Protein AF-A0A6J4M0W8-F1 (afdb_monomer_lite)

Sequence (159 aa):
MLDPLLLPAREKLEKELAQEPRLQKRNLHQTARIMVEGVTGALTKQLLAGDASGMHELLSGQETPAGNPVVSTLLPGVASYLAPHLGISIDEARNLGRLSIPLVLNTLNGKIARARQRGTDVSGLISQLIEATETMSAQGSRHGQQHRIATLLENLLKV

Radius of gyration: 15.97 Å; chains: 1; bounding box: 48×34×40 Å

pLDDT: mean 77.16, std 14.56, range [43.22, 95.31]

Organism: NCBI:txid158755

Structure (mmCIF, N/CA/C/O backbone):
data_AF-A0A6J4M0W8-F1
#
_entry.id   AF-A0A6J4M0W8-F1
#
loop_
_atom_site.group_PDB
_atom_site.id
_atom_site.type_symbol
_atom_site.label_atom_id
_atom_site.label_alt_id
_atom_site.label_comp_id
_atom_site.label_asym_id
_atom_site.label_entity_id
_atom_site.label_seq_id
_atom_site.pdbx_PDB_ins_code
_atom_site.Cartn_x
_atom_site.Cartn_y
_atom_site.Cartn_z
_atom_site.occupancy
_atom_site.B_iso_or_equiv
_atom_site.auth_seq_id
_atom_site.auth_comp_id
_atom_site.auth_asym_id
_atom_site.auth_atom_id
_atom_site.pdbx_PDB_model_num
ATOM 1 N N . MET A 1 1 ? -2.464 11.595 -9.868 1.00 44.28 1 MET A N 1
ATOM 2 C CA . MET A 1 1 ? -1.878 11.003 -11.101 1.00 44.28 1 MET A CA 1
ATOM 3 C C . MET A 1 1 ? -1.441 9.544 -10.940 1.00 44.28 1 MET A C 1
ATOM 5 O O . MET A 1 1 ? -1.362 8.865 -11.950 1.00 44.28 1 MET A O 1
ATOM 9 N N . LEU A 1 2 ? -1.242 9.018 -9.720 1.00 51.31 2 LEU A N 1
ATOM 10 C CA . LEU A 1 2 ? -1.166 7.563 -9.473 1.00 51.31 2 LEU A CA 1
ATOM 11 C C . LEU A 1 2 ? -2.508 6.843 -9.694 1.00 51.31 2 LEU A C 1
ATOM 13 O O . LEU A 1 2 ? -2.561 5.626 -9.845 1.00 51.31 2 LEU A O 1
ATOM 17 N N . ASP A 1 3 ? -3.598 7.602 -9.729 1.00 57.34 3 ASP A N 1
ATOM 18 C CA . ASP A 1 3 ? -4.975 7.114 -9.742 1.00 57.34 3 ASP A CA 1
ATOM 19 C C . ASP A 1 3 ? -5.274 6.048 -10.817 1.00 57.34 3 ASP A C 1
ATOM 21 O O . ASP A 1 3 ? -5.933 5.068 -10.479 1.00 57.34 3 ASP A O 1
ATOM 25 N N . PRO A 1 4 ? -4.755 6.121 -12.063 1.00 62.03 4 PRO A N 1
ATOM 26 C CA . PRO A 1 4 ? -4.979 5.076 -13.072 1.00 62.03 4 PRO A CA 1
ATOM 27 C C . PRO A 1 4 ? -4.240 3.757 -12.780 1.00 62.03 4 PRO A C 1
ATOM 29 O O . PRO A 1 4 ? -4.662 2.675 -13.203 1.00 62.03 4 PRO A O 1
ATOM 32 N N . LEU A 1 5 ? -3.115 3.824 -12.064 1.00 63.16 5 LEU A N 1
ATOM 33 C CA . LEU A 1 5 ? -2.340 2.652 -11.647 1.00 63.16 5 LEU A CA 1
ATOM 34 C C . LEU A 1 5 ? -2.936 2.011 -10.395 1.00 63.16 5 LEU A C 1
ATOM 36 O O . LEU A 1 5 ? -2.917 0.789 -10.261 1.00 63.16 5 LEU A O 1
ATOM 40 N N . LEU A 1 6 ? -3.513 2.838 -9.529 1.00 74.88 6 LEU A N 1
ATOM 41 C CA . LEU A 1 6 ? -4.143 2.447 -8.275 1.00 74.88 6 LEU A CA 1
ATOM 42 C C . LEU A 1 6 ? -5.598 2.004 -8.444 1.00 74.88 6 LEU A C 1
ATOM 44 O O . LEU A 1 6 ? -6.101 1.257 -7.608 1.00 74.88 6 LEU A O 1
ATOM 48 N N . LEU A 1 7 ? -6.259 2.404 -9.535 1.00 79.38 7 LEU A N 1
ATOM 49 C CA . LEU A 1 7 ? -7.650 2.057 -9.822 1.00 79.38 7 LEU A CA 1
ATOM 50 C C . LEU A 1 7 ? -7.909 0.540 -9.758 1.00 79.38 7 LEU A C 1
ATOM 52 O O . LEU A 1 7 ? -8.808 0.149 -9.019 1.00 79.38 7 LEU A O 1
ATOM 56 N N . PRO A 1 8 ? -7.110 -0.338 -10.398 1.00 80.31 8 PRO A N 1
ATOM 57 C CA . PRO A 1 8 ? -7.354 -1.778 -10.308 1.00 80.31 8 PRO A CA 1
ATOM 58 C C . PRO A 1 8 ? -7.131 -2.343 -8.902 1.00 80.31 8 PRO A C 1
ATOM 60 O O . PRO A 1 8 ? -7.810 -3.287 -8.505 1.00 80.31 8 PRO A O 1
ATOM 63 N N . ALA A 1 9 ? -6.199 -1.765 -8.133 1.00 83.50 9 ALA A N 1
ATOM 64 C CA . ALA A 1 9 ? -5.955 -2.184 -6.754 1.00 83.50 9 ALA A CA 1
ATOM 65 C C . ALA A 1 9 ? -7.145 -1.802 -5.868 1.00 83.50 9 ALA A C 1
ATOM 67 O O . ALA A 1 9 ? -7.592 -2.601 -5.049 1.00 83.50 9 ALA A O 1
ATOM 68 N N . ARG A 1 10 ? -7.704 -0.607 -6.094 1.00 85.62 10 ARG A N 1
ATOM 69 C CA . ARG A 1 10 ? -8.920 -0.131 -5.439 1.00 85.62 10 ARG A CA 1
ATOM 70 C C . ARG A 1 10 ? -10.121 -1.004 -5.791 1.00 85.62 10 ARG A C 1
ATOM 72 O O . ARG A 1 10 ? -10.787 -1.471 -4.883 1.00 85.62 10 ARG A O 1
ATOM 79 N N . GLU A 1 11 ? -10.366 -1.283 -7.068 1.00 87.62 11 GLU A N 1
ATOM 80 C CA . GLU A 1 11 ? -11.483 -2.136 -7.506 1.00 87.62 11 GLU A CA 1
ATOM 81 C C . GLU A 1 11 ? -11.395 -3.551 -6.923 1.00 87.62 11 GLU A C 1
ATOM 83 O O . GLU A 1 11 ? -12.401 -4.118 -6.497 1.00 87.62 11 GLU A O 1
ATOM 88 N N . LYS A 1 12 ? -10.190 -4.132 -6.882 1.00 86.19 12 LYS A N 1
ATOM 89 C CA . LYS A 1 12 ? -9.976 -5.448 -6.275 1.00 86.19 12 LYS A CA 1
ATOM 90 C C . LYS A 1 12 ? -10.202 -5.404 -4.760 1.00 86.19 12 LYS A C 1
ATOM 92 O O . LYS A 1 12 ? -10.853 -6.293 -4.226 1.00 86.19 12 LYS A O 1
ATOM 97 N N . LEU A 1 13 ? -9.739 -4.351 -4.083 1.00 85.75 13 LEU A N 1
ATOM 98 C CA . LEU A 1 13 ? -10.033 -4.128 -2.667 1.00 85.75 13 LEU A CA 1
ATOM 99 C C . LEU A 1 13 ? -11.526 -3.943 -2.408 1.00 85.75 13 LEU A C 1
ATOM 101 O O . LEU A 1 13 ? -12.038 -4.536 -1.475 1.00 85.75 13 LEU A O 1
ATOM 105 N N . GLU A 1 14 ? -12.245 -3.172 -3.219 1.00 88.06 14 GLU A N 1
ATOM 106 C CA . GLU A 1 14 ? -13.694 -2.992 -3.069 1.00 88.06 14 GLU A CA 1
ATOM 107 C C . GLU A 1 14 ? -14.438 -4.328 -3.140 1.00 88.06 14 GLU A C 1
ATOM 109 O O . GLU A 1 14 ? -15.306 -4.585 -2.307 1.00 88.06 14 GLU A O 1
ATOM 114 N N . LYS A 1 15 ? -14.063 -5.197 -4.089 1.00 87.19 15 LYS A N 1
ATOM 115 C CA . LYS A 1 15 ? -14.629 -6.550 -4.217 1.00 87.19 15 LYS A CA 1
ATOM 116 C C . LYS A 1 15 ? -14.344 -7.415 -2.993 1.00 87.19 15 LYS A C 1
ATOM 118 O O . LYS A 1 15 ? -15.245 -8.105 -2.524 1.00 87.19 15 LYS A O 1
ATOM 123 N N . GLU A 1 16 ? -13.137 -7.328 -2.448 1.00 85.06 16 GLU A N 1
ATOM 124 C CA . GLU A 1 16 ? -12.747 -8.124 -1.282 1.00 85.06 16 GLU A CA 1
ATOM 125 C C . GLU A 1 16 ? -13.386 -7.595 0.003 1.00 85.06 16 GLU A C 1
ATOM 127 O O . GLU A 1 16 ? -13.889 -8.364 0.814 1.00 85.06 16 GLU A O 1
ATOM 132 N N . LEU A 1 17 ? -13.482 -6.276 0.158 1.00 84.69 17 LEU A N 1
ATOM 133 C CA . LEU A 1 17 ? -14.170 -5.645 1.284 1.00 84.69 17 LEU A CA 1
ATOM 134 C C . LEU A 1 17 ? -15.689 -5.866 1.230 1.00 84.69 17 LEU A C 1
ATOM 136 O O . LEU A 1 17 ? -16.334 -5.891 2.275 1.00 84.69 17 LEU A O 1
ATOM 140 N N . ALA A 1 18 ? -16.276 -6.053 0.044 1.00 85.06 18 ALA A N 1
ATOM 141 C CA . ALA A 1 18 ? -17.688 -6.414 -0.090 1.00 85.06 18 ALA A CA 1
ATOM 142 C C . ALA A 1 18 ? -17.988 -7.817 0.468 1.00 85.06 18 ALA A C 1
ATOM 144 O O . ALA A 1 18 ? -19.092 -8.064 0.964 1.00 85.06 18 ALA A O 1
ATOM 145 N N . GLN A 1 19 ? -16.999 -8.715 0.435 1.00 83.12 19 GLN A N 1
ATOM 146 C CA . GLN A 1 19 ? -17.095 -10.050 1.028 1.00 83.12 19 GLN A CA 1
ATOM 147 C C . GLN A 1 19 ? -16.966 -10.020 2.557 1.00 83.12 19 GLN A C 1
ATOM 149 O O . GLN A 1 19 ? -17.339 -10.994 3.203 1.00 83.12 19 GLN A O 1
ATOM 154 N N . GLU A 1 20 ? -16.511 -8.906 3.145 1.00 76.88 20 GLU A N 1
ATOM 155 C CA . GLU A 1 20 ? -16.335 -8.730 4.588 1.00 76.88 20 GLU A CA 1
ATOM 156 C C . GLU A 1 20 ? -17.603 -8.153 5.247 1.00 76.88 20 GLU A C 1
ATOM 158 O O . GLU A 1 20 ? -17.844 -6.939 5.192 1.00 76.88 20 GLU A O 1
ATOM 163 N N . PRO A 1 21 ? -18.413 -8.964 5.963 1.00 72.19 21 PRO A N 1
ATOM 164 C CA . PRO A 1 21 ? -19.710 -8.527 6.492 1.00 72.19 21 PRO A CA 1
ATOM 165 C C . PRO A 1 21 ? -19.599 -7.355 7.474 1.00 72.19 21 PRO A C 1
ATOM 167 O O . PRO A 1 21 ? -20.513 -6.544 7.617 1.00 72.19 21 PRO A O 1
ATOM 170 N N . ARG A 1 22 ? -18.448 -7.238 8.146 1.00 71.50 22 ARG A N 1
ATOM 171 C CA . ARG A 1 22 ? -18.152 -6.183 9.127 1.00 71.50 22 ARG A CA 1
ATOM 172 C C . ARG A 1 22 ? -17.945 -4.810 8.486 1.00 71.50 22 ARG A C 1
ATOM 174 O O . ARG A 1 22 ? -18.072 -3.796 9.169 1.00 71.50 22 ARG A O 1
ATOM 181 N N . LEU A 1 23 ? -17.633 -4.768 7.191 1.00 70.81 23 LEU A N 1
ATOM 182 C CA . LEU A 1 2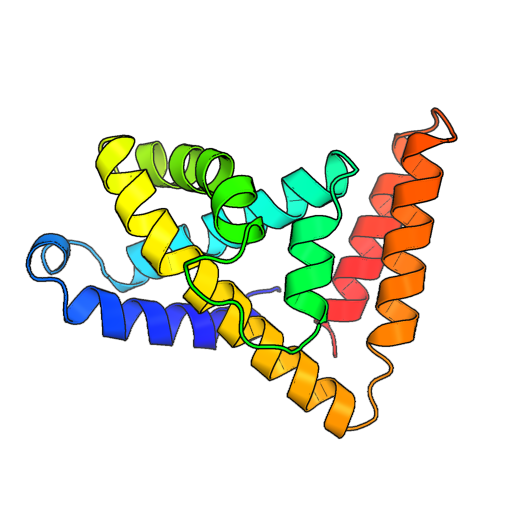3 ? -17.299 -3.546 6.460 1.00 70.81 23 LEU A CA 1
ATOM 183 C C . LEU A 1 23 ? -18.420 -3.104 5.513 1.00 70.81 23 LEU A C 1
ATOM 185 O O . LEU A 1 23 ? -18.399 -1.964 5.066 1.00 70.81 23 LEU A O 1
ATOM 189 N N . GLN A 1 24 ? -19.451 -3.930 5.300 1.00 67.69 24 GLN A N 1
ATOM 190 C CA . GLN A 1 24 ? -20.595 -3.631 4.423 1.00 67.69 24 GLN A CA 1
ATOM 191 C C . GLN A 1 24 ? -21.376 -2.361 4.799 1.00 67.69 24 GLN A C 1
ATOM 193 O O . GLN A 1 24 ? -22.004 -1.747 3.944 1.00 67.69 24 GLN A O 1
ATOM 198 N N . LYS A 1 25 ? -21.334 -1.936 6.070 1.00 65.25 25 LYS A N 1
ATOM 199 C CA . LYS A 1 25 ? -21.962 -0.680 6.524 1.00 65.25 25 LYS A CA 1
ATOM 200 C C . LYS A 1 25 ? -21.123 0.569 6.222 1.00 65.25 25 LYS A C 1
ATOM 202 O O . LYS A 1 25 ? -21.584 1.682 6.462 1.00 65.25 25 LYS A O 1
ATOM 207 N N . ARG A 1 26 ? -19.882 0.401 5.760 1.00 75.31 26 ARG A N 1
ATOM 208 C CA . ARG A 1 26 ? -18.962 1.494 5.430 1.00 75.31 26 ARG A CA 1
ATOM 209 C C . ARG A 1 26 ? -19.035 1.800 3.941 1.00 75.31 26 ARG A C 1
ATOM 211 O O . ARG A 1 26 ? -19.390 0.955 3.126 1.00 75.31 26 ARG A O 1
ATOM 218 N N . ASN A 1 27 ? -18.636 3.014 3.578 1.00 84.50 27 ASN A N 1
ATOM 219 C CA . ASN A 1 27 ? -18.419 3.358 2.182 1.00 84.50 27 ASN A CA 1
ATOM 220 C C . ASN A 1 27 ? -17.217 2.548 1.658 1.00 84.50 27 ASN A C 1
ATOM 222 O O . ASN A 1 27 ? -16.064 2.907 1.912 1.00 84.50 27 ASN A O 1
ATOM 226 N N . LEU A 1 28 ? -17.488 1.427 0.981 1.00 86.00 28 LEU A N 1
ATOM 227 C CA . LEU A 1 28 ? -16.459 0.496 0.504 1.00 86.00 28 LEU A CA 1
ATOM 228 C C . LEU A 1 28 ? -15.492 1.169 -0.472 1.00 86.00 28 LEU A C 1
ATOM 230 O O . LEU A 1 28 ? -14.285 0.970 -0.367 1.00 86.00 28 LEU A O 1
ATOM 234 N N . HIS A 1 29 ? -16.010 2.036 -1.344 1.00 86.19 29 HIS A N 1
ATOM 235 C CA . HIS A 1 29 ? -15.216 2.799 -2.304 1.00 86.19 29 HIS A CA 1
ATOM 236 C C . HIS A 1 29 ? -14.204 3.721 -1.611 1.00 86.19 29 HIS A C 1
ATOM 238 O O . HIS A 1 29 ? -13.004 3.700 -1.896 1.00 86.19 29 HIS A O 1
ATOM 244 N N . GLN A 1 30 ? -14.674 4.502 -0.636 1.00 86.75 30 GLN A N 1
ATOM 245 C CA . GLN A 1 30 ? -13.814 5.376 0.160 1.00 86.75 30 GLN A CA 1
ATOM 246 C C . GLN A 1 30 ? -12.818 4.571 1.008 1.00 86.75 30 GLN A C 1
ATOM 248 O O . GLN A 1 30 ? -11.653 4.948 1.106 1.00 86.75 30 GLN A O 1
ATOM 253 N N . THR A 1 31 ? -13.253 3.445 1.579 1.00 87.75 31 THR A N 1
ATOM 254 C CA . THR A 1 31 ? -12.401 2.564 2.393 1.00 87.75 31 THR A CA 1
ATOM 255 C C . THR A 1 31 ? -11.260 1.987 1.560 1.00 87.75 31 THR A C 1
ATOM 257 O O . THR A 1 31 ? -10.100 2.099 1.950 1.00 87.75 31 THR A O 1
ATOM 260 N N . ALA A 1 32 ? -11.566 1.442 0.381 1.00 88.75 32 ALA A N 1
ATOM 261 C CA . ALA A 1 32 ? -10.568 0.911 -0.537 1.00 88.75 32 ALA A CA 1
ATOM 262 C C . ALA A 1 32 ? -9.582 1.992 -0.989 1.00 88.75 32 ALA A C 1
ATOM 264 O O . ALA A 1 32 ? -8.376 1.757 -0.994 1.00 88.75 32 ALA A O 1
ATOM 265 N N . ARG A 1 33 ? -10.069 3.199 -1.306 1.00 89.38 33 ARG A N 1
ATOM 266 C CA . ARG A 1 33 ? -9.208 4.338 -1.649 1.00 89.38 33 ARG A CA 1
ATOM 267 C C . ARG A 1 33 ? -8.228 4.672 -0.518 1.00 89.38 33 ARG A C 1
ATOM 269 O O . ARG A 1 33 ? -7.031 4.736 -0.776 1.00 89.38 33 ARG A O 1
ATOM 276 N N . ILE A 1 34 ? -8.715 4.821 0.714 1.00 90.88 34 ILE A N 1
ATOM 277 C CA . ILE A 1 34 ? -7.880 5.108 1.894 1.00 90.88 34 ILE A CA 1
ATOM 278 C C . ILE A 1 34 ? -6.869 3.976 2.141 1.00 90.88 34 ILE A C 1
ATOM 280 O O . ILE A 1 34 ? -5.720 4.235 2.489 1.00 90.88 34 ILE A O 1
ATOM 284 N N . MET A 1 35 ? -7.263 2.717 1.923 1.00 90.88 35 MET A N 1
ATOM 285 C CA . MET A 1 35 ? -6.361 1.564 2.030 1.00 90.88 35 MET A CA 1
ATOM 286 C C . MET A 1 35 ? -5.216 1.632 1.025 1.00 90.88 35 MET A C 1
ATOM 288 O O . MET A 1 35 ? -4.057 1.478 1.410 1.00 90.88 35 MET A O 1
ATOM 292 N N . VAL A 1 36 ? -5.520 1.920 -0.241 1.00 89.38 36 VAL A N 1
ATOM 293 C CA . VAL A 1 36 ? -4.490 2.084 -1.270 1.00 89.38 36 VAL A CA 1
ATOM 294 C C . VAL A 1 36 ? -3.574 3.268 -0.952 1.00 89.38 36 VAL A C 1
ATOM 296 O O . VAL A 1 36 ? -2.355 3.106 -0.979 1.00 89.38 36 VAL A O 1
ATOM 299 N N . GLU A 1 37 ? -4.142 4.423 -0.590 1.00 89.25 37 GLU A N 1
ATOM 300 C CA . GLU A 1 37 ? -3.383 5.619 -0.197 1.00 89.25 37 GLU A CA 1
ATOM 301 C C . GLU A 1 37 ? -2.436 5.315 0.974 1.00 89.25 37 GLU A C 1
ATOM 303 O O . GLU A 1 37 ? -1.262 5.685 0.929 1.00 89.25 37 GLU A O 1
ATOM 308 N N . GLY A 1 38 ? -2.902 4.556 1.970 1.00 90.56 38 GLY A N 1
ATOM 309 C CA . GLY A 1 38 ? -2.101 4.124 3.112 1.00 90.56 38 GLY A CA 1
ATOM 310 C C . GLY A 1 38 ? -0.914 3.248 2.726 1.00 90.56 38 GLY A C 1
ATOM 311 O O . GLY A 1 38 ? 0.198 3.496 3.193 1.00 90.56 38 GLY A O 1
ATOM 312 N N . VAL A 1 39 ? -1.115 2.263 1.842 1.00 90.56 39 VAL A N 1
ATOM 313 C CA . VAL A 1 39 ? -0.022 1.407 1.345 1.00 90.56 39 VAL A CA 1
ATOM 314 C C . VAL A 1 39 ? 0.978 2.224 0.530 1.00 90.56 39 VAL A C 1
ATOM 316 O O . VAL A 1 39 ? 2.178 2.157 0.794 1.00 90.56 39 VAL A O 1
ATOM 319 N N . THR A 1 40 ? 0.510 3.050 -0.409 1.00 87.06 40 THR A N 1
ATOM 320 C CA . THR A 1 40 ? 1.409 3.888 -1.219 1.00 87.06 40 THR A CA 1
ATOM 321 C C . THR A 1 40 ? 2.158 4.915 -0.380 1.00 87.06 40 THR A C 1
ATOM 323 O O . THR A 1 40 ? 3.353 5.113 -0.573 1.00 87.06 40 THR A O 1
ATOM 326 N N . GLY A 1 41 ? 1.498 5.514 0.612 1.00 87.12 41 GLY A N 1
ATOM 327 C CA . GLY A 1 41 ? 2.122 6.462 1.525 1.00 87.12 41 GLY A CA 1
ATOM 328 C C . GLY A 1 41 ? 3.174 5.798 2.410 1.00 87.12 41 GLY A C 1
ATOM 329 O O . GLY A 1 41 ? 4.217 6.397 2.667 1.00 87.12 41 GLY A O 1
ATOM 330 N N . ALA A 1 42 ? 2.940 4.558 2.849 1.00 88.94 42 ALA A N 1
ATOM 331 C CA . ALA A 1 42 ? 3.929 3.782 3.592 1.00 88.94 42 ALA A CA 1
ATOM 332 C C . ALA A 1 42 ? 5.154 3.440 2.726 1.00 88.94 42 ALA A C 1
ATOM 334 O O . ALA A 1 42 ? 6.278 3.628 3.187 1.00 88.94 42 ALA A O 1
ATOM 335 N N . LEU A 1 43 ? 4.948 3.046 1.465 1.00 85.12 43 LEU A N 1
ATOM 336 C CA . LEU A 1 43 ? 6.027 2.807 0.498 1.00 85.12 43 LEU A CA 1
ATOM 337 C C . LEU A 1 43 ? 6.873 4.061 0.256 1.00 85.12 43 LEU A C 1
ATOM 339 O O . LEU A 1 43 ? 8.097 4.014 0.351 1.00 85.12 43 LEU A O 1
ATOM 343 N N . THR A 1 44 ? 6.230 5.206 0.004 1.00 83.00 44 THR A N 1
ATOM 344 C CA . THR A 1 44 ? 6.935 6.482 -0.175 1.00 83.00 44 THR A CA 1
ATOM 345 C C . THR A 1 44 ? 7.725 6.860 1.075 1.00 83.00 44 THR A C 1
ATOM 347 O O . THR A 1 44 ? 8.861 7.311 0.968 1.00 83.00 44 THR A O 1
ATOM 350 N N . LYS A 1 45 ? 7.161 6.652 2.271 1.00 84.75 45 LYS A N 1
ATOM 351 C CA . LYS A 1 45 ? 7.863 6.927 3.532 1.00 84.75 45 LYS A CA 1
ATOM 352 C C . LYS A 1 45 ? 9.072 6.018 3.743 1.00 84.75 45 LYS A C 1
ATOM 354 O O . LYS A 1 45 ? 10.105 6.534 4.154 1.00 84.75 45 LYS A O 1
ATOM 359 N N . GLN A 1 46 ? 8.964 4.716 3.461 1.00 84.81 46 GLN A N 1
ATOM 360 C CA . GLN A 1 46 ? 10.106 3.796 3.528 1.00 84.81 46 GLN A CA 1
ATOM 361 C C . GLN A 1 46 ? 11.218 4.242 2.575 1.00 84.81 46 GLN A C 1
ATOM 363 O O . GLN A 1 46 ? 12.352 4.429 3.009 1.00 84.81 46 GLN A O 1
ATOM 368 N N . LEU A 1 47 ? 10.868 4.542 1.320 1.00 80.50 47 LEU A N 1
ATOM 369 C CA . LEU A 1 47 ? 11.822 5.014 0.320 1.00 80.50 47 LEU A CA 1
ATOM 370 C C . LEU A 1 47 ? 12.545 6.294 0.774 1.00 80.50 47 LEU A C 1
ATOM 372 O O . LEU A 1 47 ? 13.768 6.377 0.707 1.00 80.50 47 LEU A O 1
ATOM 376 N N . LEU A 1 48 ? 11.805 7.280 1.293 1.00 77.69 48 LEU A N 1
ATOM 377 C CA . LEU A 1 48 ? 12.376 8.527 1.822 1.00 77.69 48 LEU A CA 1
ATOM 378 C C . LEU A 1 48 ? 13.224 8.323 3.087 1.00 77.69 48 LEU A C 1
ATOM 380 O O . LEU A 1 48 ? 14.083 9.154 3.385 1.00 77.69 48 LEU A O 1
ATOM 384 N N . ALA A 1 49 ? 12.978 7.247 3.834 1.00 80.69 49 ALA A N 1
ATOM 385 C CA . ALA A 1 49 ? 13.768 6.848 4.993 1.00 80.69 49 ALA A CA 1
ATOM 386 C C . ALA A 1 49 ? 15.021 6.031 4.618 1.00 80.69 49 ALA A C 1
ATOM 388 O O . ALA A 1 49 ? 15.775 5.656 5.513 1.00 80.69 49 ALA A O 1
ATOM 389 N N . GLY A 1 50 ? 15.255 5.770 3.326 1.00 76.50 50 GLY A 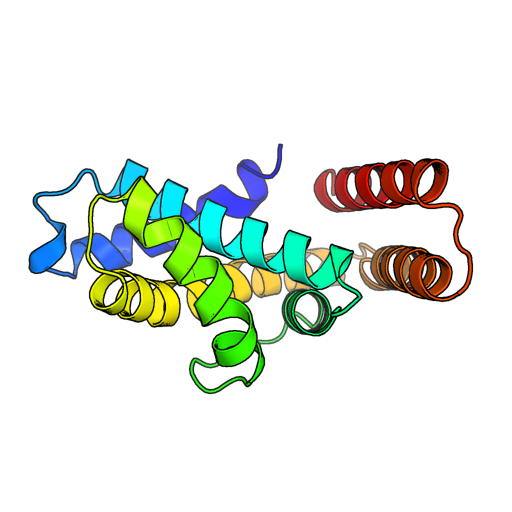N 1
ATOM 390 C CA . GLY A 1 50 ? 16.365 4.945 2.840 1.00 76.50 50 GLY A CA 1
ATOM 391 C C . GLY A 1 50 ? 16.092 3.438 2.885 1.00 76.50 50 GLY A C 1
ATOM 392 O O . GLY A 1 50 ? 16.990 2.649 2.616 1.00 76.50 50 GLY A O 1
ATOM 393 N N . ASP A 1 51 ? 14.864 3.024 3.202 1.00 80.25 51 ASP A N 1
ATOM 394 C CA . ASP A 1 51 ? 14.425 1.632 3.129 1.00 80.25 51 ASP A CA 1
ATOM 395 C C . ASP A 1 51 ? 13.728 1.388 1.784 1.00 80.25 51 ASP A C 1
ATOM 397 O O . ASP A 1 51 ? 12.536 1.643 1.602 1.00 80.25 51 ASP A O 1
ATOM 401 N N . ALA A 1 52 ? 14.485 0.895 0.808 1.00 80.38 52 ALA A N 1
ATOM 402 C CA . ALA A 1 52 ? 13.958 0.598 -0.519 1.00 80.38 52 ALA A CA 1
ATOM 403 C C . ALA A 1 52 ? 13.260 -0.772 -0.610 1.00 80.38 52 ALA A C 1
ATOM 405 O O . ALA A 1 52 ? 12.781 -1.119 -1.688 1.00 80.38 52 ALA A O 1
ATOM 406 N N . SER A 1 53 ? 13.157 -1.550 0.476 1.00 81.62 53 SER A N 1
ATOM 407 C CA . SER A 1 53 ? 12.669 -2.943 0.436 1.00 81.62 53 SER A CA 1
ATOM 408 C C . SER A 1 53 ? 11.250 -3.050 -0.131 1.00 81.62 53 SER A C 1
ATOM 410 O O . SER A 1 53 ? 10.969 -3.905 -0.970 1.00 81.62 53 SER A O 1
ATOM 412 N N . GLY A 1 54 ? 10.371 -2.124 0.269 1.00 82.12 54 GLY A N 1
ATOM 413 C CA . GLY A 1 54 ? 9.005 -2.004 -0.244 1.00 82.12 54 GLY A CA 1
ATOM 414 C C . GLY A 1 54 ? 8.935 -1.767 -1.747 1.00 82.12 54 GLY A C 1
ATOM 415 O O . GLY A 1 54 ? 8.161 -2.406 -2.458 1.00 82.12 54 GLY A O 1
ATOM 416 N N . MET A 1 55 ? 9.783 -0.865 -2.234 1.00 80.00 55 MET A N 1
ATOM 417 C CA . MET A 1 55 ? 9.877 -0.551 -3.654 1.00 80.00 55 MET A CA 1
ATOM 418 C C . MET A 1 55 ? 10.522 -1.698 -4.430 1.00 80.00 55 MET A C 1
ATOM 420 O O . MET A 1 55 ? 10.039 -2.046 -5.499 1.00 80.00 55 MET A O 1
ATOM 424 N N . HIS A 1 56 ? 11.560 -2.333 -3.891 1.00 81.75 56 HIS A N 1
ATOM 425 C CA . HIS A 1 56 ? 12.211 -3.472 -4.525 1.00 81.75 56 HIS A CA 1
ATOM 426 C C . HIS A 1 56 ? 11.241 -4.644 -4.721 1.00 81.75 56 HIS A C 1
ATOM 428 O O . HIS A 1 56 ? 11.177 -5.207 -5.812 1.00 81.75 56 HIS A O 1
ATOM 434 N N . GLU A 1 57 ? 10.418 -4.955 -3.714 1.00 85.06 57 GLU A N 1
ATOM 435 C CA . GLU A 1 57 ? 9.362 -5.958 -3.855 1.00 85.06 57 GLU A CA 1
ATOM 436 C C . GLU A 1 57 ? 8.350 -5.557 -4.933 1.00 85.06 57 GLU A C 1
ATOM 438 O O . GLU A 1 57 ? 8.062 -6.354 -5.823 1.00 85.06 57 GLU A O 1
ATOM 443 N N . LEU A 1 58 ? 7.824 -4.330 -4.869 1.00 80.06 58 LEU A N 1
ATOM 444 C CA . LEU A 1 58 ? 6.854 -3.792 -5.828 1.00 80.06 58 LEU A CA 1
ATOM 445 C C . LEU A 1 58 ? 7.353 -3.850 -7.275 1.00 80.06 58 LEU A C 1
ATOM 447 O O . LEU A 1 58 ? 6.576 -3.924 -8.223 1.00 80.06 58 LEU A O 1
ATOM 451 N N . LEU A 1 59 ? 8.662 -3.723 -7.440 1.00 74.81 59 LEU A N 1
ATOM 452 C CA . LEU A 1 59 ? 9.337 -3.637 -8.722 1.00 74.81 59 LEU A CA 1
ATOM 453 C C . LEU A 1 59 ? 9.918 -4.979 -9.162 1.00 74.81 59 LEU A C 1
ATOM 455 O O . LEU A 1 59 ? 10.373 -5.104 -10.300 1.00 74.81 59 LEU A O 1
ATOM 459 N N . SER A 1 60 ? 9.873 -6.004 -8.313 1.00 80.31 60 SER A N 1
ATOM 460 C CA . SER A 1 60 ? 10.235 -7.366 -8.696 1.00 80.31 60 SER A CA 1
ATOM 461 C C . SER A 1 60 ? 9.332 -7.870 -9.827 1.00 80.31 60 SER A C 1
ATOM 463 O O . SER A 1 60 ? 9.782 -8.622 -10.693 1.00 80.31 60 SER A O 1
ATOM 465 N N . GLY A 1 61 ? 8.079 -7.398 -9.874 1.00 74.31 61 GLY A N 1
ATOM 466 C CA . GLY A 1 61 ? 7.044 -7.927 -10.756 1.00 74.31 61 GLY A CA 1
ATOM 467 C C . GLY A 1 61 ? 6.567 -9.317 -10.330 1.00 74.31 61 GLY A C 1
ATOM 468 O O . GLY A 1 61 ? 5.812 -9.945 -11.072 1.00 74.31 61 GLY A O 1
ATOM 469 N N . GLN A 1 62 ? 7.015 -9.805 -9.170 1.00 83.25 62 GLN A N 1
ATOM 470 C CA . GLN A 1 62 ? 6.629 -11.088 -8.599 1.00 83.25 62 GLN A CA 1
ATOM 471 C C . GLN A 1 62 ? 5.424 -10.920 -7.680 1.00 83.25 62 GLN A C 1
ATOM 473 O O . GLN A 1 62 ? 5.086 -9.825 -7.241 1.00 83.25 62 GLN A O 1
ATOM 478 N N . GLU A 1 63 ? 4.737 -12.020 -7.405 1.00 86.25 63 GLU A N 1
ATOM 479 C CA . GLU A 1 63 ? 3.676 -12.004 -6.413 1.00 86.25 63 GLU A CA 1
ATOM 480 C C . GLU A 1 63 ? 4.277 -11.904 -5.006 1.00 86.25 63 GLU A C 1
ATOM 482 O O . GLU A 1 63 ? 5.099 -12.723 -4.606 1.00 86.25 63 GLU A O 1
ATOM 487 N N . THR A 1 64 ? 3.828 -10.913 -4.249 1.00 88.06 64 THR A N 1
ATOM 488 C CA . THR A 1 64 ? 4.082 -10.713 -2.829 1.00 88.06 64 THR A CA 1
ATOM 489 C C . THR A 1 64 ? 3.091 -11.540 -2.005 1.00 88.06 64 THR A C 1
ATOM 491 O O . THR A 1 64 ? 1.910 -11.178 -1.900 1.00 88.06 64 THR A O 1
ATOM 494 N N . PRO A 1 65 ? 3.525 -12.649 -1.381 1.00 88.12 65 PRO A N 1
ATOM 495 C CA . PRO A 1 65 ? 2.669 -13.410 -0.481 1.00 88.12 65 PRO A CA 1
ATOM 496 C C . PRO A 1 65 ? 2.428 -12.650 0.830 1.00 88.12 65 PRO A C 1
ATOM 498 O O . PRO A 1 65 ? 3.235 -11.824 1.253 1.00 88.12 65 PRO A O 1
ATOM 501 N N . ALA A 1 66 ? 1.352 -12.993 1.544 1.00 84.56 66 ALA A N 1
ATOM 502 C CA . ALA A 1 66 ? 1.016 -12.372 2.832 1.00 84.56 66 ALA A CA 1
ATOM 503 C C . ALA A 1 66 ? 2.107 -12.532 3.914 1.00 84.56 66 ALA A C 1
ATOM 505 O O . ALA A 1 66 ? 2.183 -11.721 4.833 1.00 84.56 66 ALA A O 1
ATOM 506 N N . GLY A 1 67 ? 2.952 -13.563 3.800 1.00 86.00 67 GLY A N 1
ATOM 507 C CA . GLY A 1 67 ? 4.095 -13.801 4.685 1.00 86.00 67 GLY A CA 1
ATOM 508 C C . GLY A 1 67 ? 5.391 -13.097 4.269 1.00 86.00 67 GLY A C 1
ATOM 509 O O . GLY A 1 67 ? 6.404 -13.288 4.938 1.00 86.00 67 GLY A O 1
ATOM 510 N N . ASN A 1 68 ? 5.400 -12.322 3.177 1.00 88.81 68 ASN A N 1
ATOM 511 C CA . ASN A 1 68 ? 6.603 -11.616 2.738 1.00 88.81 68 ASN A CA 1
ATOM 512 C C . ASN A 1 68 ? 7.043 -10.604 3.824 1.00 88.81 68 ASN A C 1
ATOM 514 O O . ASN A 1 68 ? 6.196 -9.856 4.326 1.00 88.81 68 ASN A O 1
ATOM 518 N N . PRO A 1 69 ? 8.341 -10.542 4.191 1.00 89.50 69 PRO A N 1
ATOM 519 C CA . PRO A 1 69 ? 8.858 -9.597 5.184 1.00 89.50 69 PRO A CA 1
ATOM 520 C C . PRO A 1 69 ? 8.431 -8.146 4.952 1.00 89.50 69 PRO A C 1
ATOM 522 O O . PRO A 1 69 ? 8.145 -7.434 5.915 1.00 89.50 69 PRO A O 1
ATOM 525 N N . VAL A 1 70 ? 8.295 -7.735 3.688 1.00 88.88 70 VAL A N 1
ATOM 526 C CA . VAL A 1 70 ? 7.848 -6.395 3.295 1.00 88.88 70 VAL A CA 1
ATOM 527 C C . VAL A 1 70 ? 6.481 -6.025 3.881 1.00 88.88 70 VAL A C 1
ATOM 529 O O . VAL A 1 70 ? 6.198 -4.866 4.181 1.00 88.88 70 VAL A O 1
ATOM 532 N N . VAL A 1 71 ? 5.608 -7.020 4.070 1.00 90.56 71 VAL A N 1
ATOM 533 C CA . VAL A 1 71 ? 4.273 -6.819 4.633 1.00 90.56 71 VAL A CA 1
ATOM 534 C C . VAL A 1 71 ? 4.419 -6.372 6.079 1.00 90.56 71 VAL A C 1
ATOM 536 O O . VAL A 1 71 ? 3.798 -5.394 6.489 1.00 90.56 71 VAL A O 1
ATOM 539 N N . SER A 1 72 ? 5.299 -7.032 6.831 1.00 90.94 72 SER A N 1
ATOM 540 C CA . SER A 1 72 ? 5.596 -6.691 8.221 1.00 90.94 72 SER A CA 1
ATOM 541 C C . SER A 1 72 ? 6.273 -5.328 8.355 1.00 90.94 72 SER A C 1
ATOM 543 O O . SER A 1 72 ? 5.993 -4.619 9.319 1.00 90.94 72 SER A O 1
ATOM 545 N N . THR A 1 73 ? 7.115 -4.931 7.395 1.00 90.56 73 THR A N 1
ATOM 546 C CA . THR A 1 73 ? 7.777 -3.616 7.423 1.00 90.56 73 THR A CA 1
ATOM 547 C C . THR A 1 73 ? 6.817 -2.473 7.089 1.00 90.56 73 THR A C 1
ATOM 549 O O . THR A 1 73 ? 6.887 -1.408 7.697 1.00 90.56 73 THR A O 1
ATOM 552 N N . LEU A 1 74 ? 5.877 -2.691 6.164 1.00 91.62 74 LEU A N 1
ATOM 553 C CA . LEU A 1 74 ? 4.882 -1.691 5.765 1.00 91.62 74 LEU A CA 1
ATOM 554 C C . LEU A 1 74 ? 3.733 -1.558 6.772 1.00 91.62 74 LEU A C 1
ATOM 556 O O . LEU A 1 74 ? 3.180 -0.468 6.948 1.00 91.62 74 LEU A O 1
ATOM 560 N N . LEU A 1 75 ? 3.373 -2.652 7.449 1.00 94.25 75 LEU A N 1
ATOM 561 C CA . LEU A 1 75 ? 2.189 -2.739 8.303 1.00 94.25 75 LEU A CA 1
ATOM 562 C C . LEU A 1 75 ? 2.069 -1.624 9.358 1.00 94.25 75 LEU A C 1
ATOM 564 O O . LEU A 1 75 ? 0.970 -1.079 9.484 1.00 94.25 75 LEU A O 1
ATOM 568 N N . PRO A 1 76 ? 3.126 -1.227 10.097 1.00 93.88 76 PRO A N 1
ATOM 569 C CA . PRO A 1 76 ? 3.027 -0.148 11.078 1.00 93.88 76 PRO A CA 1
ATOM 570 C C . PRO A 1 76 ? 2.647 1.194 10.444 1.00 93.88 76 PRO A C 1
ATOM 572 O O . PRO A 1 76 ? 1.776 1.897 10.962 1.00 93.88 76 PRO A O 1
ATOM 575 N N . GLY A 1 77 ? 3.264 1.536 9.309 1.00 91.44 77 GLY A N 1
ATOM 576 C CA . GLY A 1 77 ? 2.989 2.774 8.580 1.00 91.44 77 GLY A CA 1
ATOM 577 C C . GLY A 1 77 ? 1.579 2.793 7.995 1.00 91.44 77 GLY A C 1
ATOM 578 O O . GLY A 1 77 ? 0.871 3.791 8.132 1.00 91.44 77 GLY A O 1
ATOM 579 N N . VAL A 1 78 ? 1.148 1.665 7.422 1.00 93.88 78 VAL A N 1
ATOM 580 C CA . VAL A 1 78 ? -0.208 1.504 6.883 1.00 93.88 78 VAL A CA 1
ATOM 581 C C . VAL A 1 78 ? -1.243 1.601 7.997 1.00 93.88 78 VAL A C 1
ATOM 583 O O . VAL A 1 78 ? -2.137 2.435 7.917 1.00 93.88 78 VAL A O 1
ATOM 586 N N . ALA A 1 79 ? -1.107 0.831 9.077 1.00 95.31 79 ALA A N 1
ATOM 587 C CA . ALA A 1 79 ? -2.063 0.857 10.184 1.00 95.31 79 ALA A CA 1
ATOM 588 C C . ALA A 1 79 ? -2.179 2.251 10.824 1.00 95.31 79 ALA A C 1
ATOM 590 O O . ALA A 1 79 ? -3.287 2.706 11.108 1.00 95.31 79 ALA A O 1
ATOM 591 N N . SER A 1 80 ? -1.051 2.955 10.984 1.00 94.75 80 SER A N 1
ATOM 592 C CA . SER A 1 80 ? -1.026 4.327 11.515 1.00 94.75 80 SER A CA 1
ATOM 593 C C . SER A 1 80 ? -1.741 5.327 10.605 1.00 94.75 80 SER A C 1
ATOM 595 O O . SER A 1 80 ? -2.249 6.337 11.085 1.00 94.75 80 SER A O 1
ATOM 597 N N . TYR A 1 81 ? -1.795 5.055 9.299 1.00 94.62 81 TYR A N 1
ATOM 598 C CA . TYR A 1 81 ? -2.582 5.839 8.356 1.00 94.62 81 TYR A CA 1
ATOM 599 C C . TYR A 1 81 ? -4.065 5.449 8.406 1.00 94.62 81 TYR A C 1
ATOM 601 O O . TYR A 1 81 ? -4.921 6.316 8.553 1.00 94.62 81 TYR A O 1
ATOM 609 N N . LEU A 1 82 ? -4.392 4.155 8.349 1.00 93.62 82 LEU A N 1
ATOM 610 C CA . LEU A 1 82 ? -5.779 3.687 8.256 1.00 93.62 82 LEU A CA 1
ATOM 611 C C . LEU A 1 82 ? -6.611 3.987 9.504 1.00 93.62 82 LEU A C 1
ATOM 613 O O . LEU A 1 82 ? -7.766 4.384 9.366 1.00 93.62 82 LEU A O 1
ATOM 617 N N . ALA A 1 83 ? -6.047 3.819 10.703 1.00 94.38 83 ALA A N 1
ATOM 618 C CA . ALA A 1 83 ? -6.783 3.987 11.957 1.00 94.38 83 ALA A CA 1
ATOM 619 C C . ALA A 1 83 ? -7.499 5.351 12.068 1.00 94.38 83 ALA A C 1
ATOM 621 O O . ALA A 1 83 ? -8.729 5.364 12.185 1.00 94.38 83 ALA A O 1
ATOM 622 N N . PRO A 1 84 ? -6.801 6.500 11.957 1.00 95.06 84 PRO A N 1
ATOM 623 C CA . PRO A 1 84 ? -7.454 7.805 12.032 1.00 95.06 84 PRO A CA 1
ATOM 624 C C . PRO A 1 84 ? -8.339 8.115 10.817 1.00 95.06 84 PRO A C 1
ATOM 626 O O . PRO A 1 84 ? -9.375 8.750 10.981 1.00 95.06 84 PRO A O 1
ATOM 629 N N . HIS A 1 85 ? -7.981 7.658 9.611 1.00 92.94 85 HIS A N 1
ATOM 630 C CA . HIS A 1 85 ? -8.737 7.987 8.391 1.00 92.94 85 HIS A CA 1
ATOM 631 C C . HIS A 1 85 ? -10.039 7.189 8.252 1.00 92.94 85 HIS A C 1
ATOM 633 O O . HIS A 1 85 ? -10.973 7.643 7.593 1.00 92.94 85 HIS A O 1
ATOM 639 N N . LEU A 1 86 ? -10.118 6.010 8.872 1.00 89.81 86 LEU A N 1
ATOM 640 C CA . LEU A 1 86 ? -11.314 5.166 8.870 1.00 89.81 86 LEU A CA 1
ATOM 641 C C . LEU A 1 86 ? -12.097 5.234 10.188 1.00 89.81 86 LEU A C 1
ATOM 643 O O . LEU A 1 86 ? -13.174 4.639 10.275 1.00 89.81 86 LEU A O 1
ATOM 647 N N . GLY A 1 87 ? -11.579 5.924 11.208 1.00 90.06 87 GLY A N 1
ATOM 648 C CA . GLY A 1 87 ? -12.184 5.959 12.541 1.00 90.06 87 GLY A CA 1
ATOM 649 C C . GLY A 1 87 ? -12.291 4.560 13.153 1.00 90.06 87 GLY A C 1
ATOM 650 O O . GLY A 1 87 ? -13.367 4.157 13.594 1.00 90.06 87 GLY A O 1
ATOM 651 N N . ILE A 1 88 ? -11.201 3.792 13.094 1.00 89.75 88 ILE A N 1
ATOM 652 C CA . ILE A 1 88 ? -11.106 2.416 13.609 1.00 89.75 88 ILE A CA 1
ATOM 653 C C . ILE A 1 88 ? -9.958 2.279 14.602 1.00 89.75 88 ILE A C 1
ATOM 655 O O . ILE A 1 88 ? -9.048 3.110 14.647 1.00 89.75 88 ILE A O 1
ATOM 659 N N . SER A 1 89 ? -9.980 1.200 15.380 1.00 93.62 89 SER A N 1
ATOM 660 C CA . SER A 1 89 ? -8.865 0.865 16.263 1.00 93.62 89 SER A CA 1
ATOM 661 C C . SER A 1 89 ? -7.596 0.527 15.471 1.00 93.62 89 SER A C 1
ATOM 663 O O . SER A 1 89 ? -7.646 0.096 14.315 1.00 93.62 89 SER A O 1
ATOM 665 N N . ILE A 1 90 ? -6.431 0.676 16.108 1.00 94.44 90 ILE A N 1
ATOM 666 C CA . ILE A 1 90 ? -5.151 0.322 15.480 1.00 94.44 90 ILE A CA 1
ATOM 667 C C . ILE A 1 90 ? -5.068 -1.173 15.139 1.00 94.44 90 ILE A C 1
ATOM 669 O O . ILE A 1 90 ? -4.432 -1.544 14.155 1.00 94.44 90 ILE A O 1
ATOM 673 N N . ASP A 1 91 ? -5.736 -2.035 15.906 1.00 93.75 91 ASP A N 1
ATOM 674 C CA . ASP A 1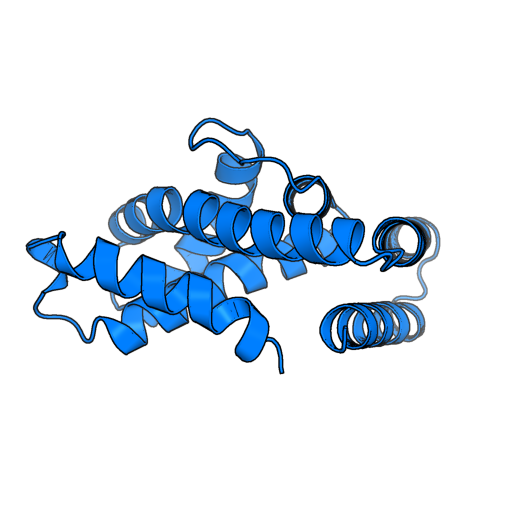 91 ? -5.752 -3.477 15.657 1.00 93.75 91 ASP A CA 1
ATOM 675 C C . ASP A 1 91 ? -6.649 -3.847 14.472 1.00 93.75 91 ASP A C 1
ATOM 677 O O . ASP A 1 91 ? -6.253 -4.654 13.629 1.00 93.75 91 ASP A O 1
ATOM 681 N N . GLU A 1 92 ? -7.805 -3.194 14.321 1.00 90.38 92 GLU A N 1
ATOM 682 C CA . GLU A 1 92 ? -8.607 -3.298 13.095 1.00 90.38 92 GLU A CA 1
ATOM 683 C C . GLU A 1 92 ? -7.832 -2.775 11.882 1.00 90.38 92 GLU A C 1
ATOM 685 O O . GLU A 1 92 ? -7.793 -3.433 10.842 1.00 90.38 92 GLU A O 1
ATOM 690 N N . ALA A 1 93 ? -7.145 -1.638 12.024 1.00 92.88 93 ALA A N 1
ATOM 691 C CA . ALA A 1 93 ? -6.303 -1.068 10.977 1.00 92.88 93 ALA A CA 1
ATOM 692 C C . ALA A 1 93 ? -5.160 -2.007 10.565 1.00 92.88 93 ALA A C 1
ATOM 694 O O . ALA A 1 93 ? -4.859 -2.126 9.379 1.00 92.88 93 ALA A O 1
ATOM 695 N N . ARG A 1 94 ? -4.548 -2.722 11.517 1.00 94.00 94 ARG A N 1
ATOM 696 C CA . ARG A 1 94 ? -3.545 -3.761 11.233 1.00 94.00 94 ARG A CA 1
ATOM 697 C C . ARG A 1 94 ? -4.146 -4.936 10.467 1.00 94.00 94 ARG A C 1
ATOM 699 O O . ARG A 1 94 ? -3.525 -5.421 9.526 1.00 94.00 94 ARG A O 1
ATOM 706 N N . ASN A 1 95 ? -5.345 -5.387 10.825 1.00 91.12 95 ASN A N 1
ATOM 707 C CA . ASN A 1 95 ? -6.010 -6.469 10.096 1.00 91.12 95 ASN A CA 1
ATOM 708 C C . ASN A 1 95 ? -6.318 -6.062 8.647 1.00 91.12 95 ASN A C 1
ATOM 710 O O . ASN A 1 95 ? -6.005 -6.809 7.722 1.00 91.12 95 ASN A O 1
ATOM 714 N N . LEU A 1 96 ? -6.816 -4.839 8.440 1.00 90.25 96 LEU A N 1
ATOM 715 C CA . LEU A 1 96 ? -7.000 -4.275 7.100 1.00 90.25 96 LEU A CA 1
ATOM 716 C C . LEU A 1 96 ? -5.670 -4.095 6.354 1.00 90.25 96 LEU A C 1
ATOM 718 O O . LEU A 1 96 ? -5.596 -4.346 5.153 1.00 90.25 96 LEU A O 1
ATOM 722 N N . GLY A 1 97 ? -4.605 -3.697 7.051 1.00 90.94 97 GLY A N 1
ATOM 723 C CA . GLY A 1 97 ? -3.256 -3.580 6.497 1.00 90.94 97 GLY A CA 1
ATOM 724 C C . GLY A 1 97 ? -2.721 -4.912 5.968 1.00 90.94 97 GLY A C 1
ATOM 725 O O . GLY A 1 97 ? -2.244 -4.978 4.839 1.00 90.94 97 GLY A O 1
ATOM 726 N N . ARG A 1 98 ? -2.871 -5.997 6.736 1.00 91.38 98 ARG A N 1
ATOM 727 C CA . ARG A 1 98 ? -2.453 -7.352 6.328 1.00 91.38 98 ARG A CA 1
ATOM 728 C C . ARG A 1 98 ? -3.166 -7.848 5.070 1.00 91.38 98 ARG A C 1
ATOM 730 O O . ARG A 1 98 ? -2.567 -8.585 4.296 1.00 91.38 98 ARG A O 1
ATOM 737 N N . LEU A 1 99 ? -4.415 -7.433 4.863 1.00 89.00 99 LEU A N 1
ATOM 738 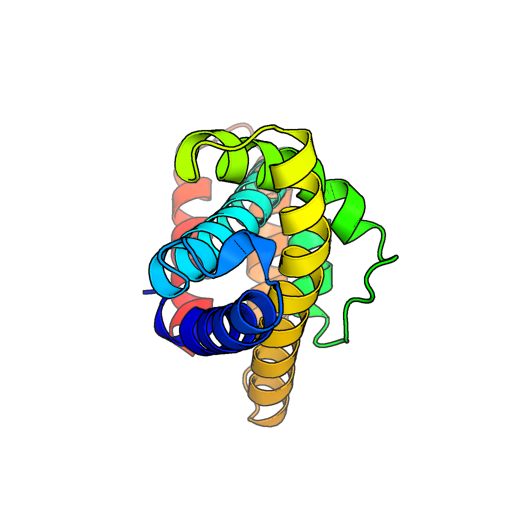C CA . LEU A 1 99 ? -5.172 -7.728 3.645 1.00 89.00 99 LEU A CA 1
ATOM 739 C C . LEU A 1 99 ? -4.743 -6.831 2.473 1.00 89.00 99 LEU A C 1
ATOM 741 O O . LEU A 1 99 ? -4.523 -7.306 1.360 1.00 89.00 99 LEU A O 1
ATOM 745 N N . SER A 1 100 ? -4.636 -5.522 2.714 1.00 89.00 100 SER A N 1
ATOM 746 C CA . SER A 1 100 ? -4.402 -4.537 1.652 1.00 89.00 100 SER A CA 1
ATOM 747 C C . SER A 1 100 ? -2.990 -4.540 1.107 1.00 89.00 100 SER A C 1
ATOM 749 O O . SER A 1 100 ? -2.836 -4.379 -0.100 1.00 89.00 100 SER A O 1
ATOM 751 N N . ILE A 1 101 ? -1.970 -4.725 1.947 1.00 92.88 101 ILE A N 1
ATOM 752 C CA . ILE A 1 101 ? -0.577 -4.620 1.504 1.00 92.88 101 ILE A CA 1
ATOM 753 C C . ILE A 1 101 ? -0.277 -5.628 0.383 1.00 92.88 101 ILE A C 1
ATOM 755 O O . ILE A 1 101 ? 0.078 -5.171 -0.704 1.00 92.88 101 ILE A O 1
ATOM 759 N N . PRO A 1 102 ? -0.482 -6.952 0.553 1.00 91.38 102 PRO A N 1
ATOM 760 C CA . PRO A 1 102 ? -0.205 -7.909 -0.519 1.00 91.38 102 PRO A CA 1
ATOM 761 C C . PRO A 1 102 ? -1.048 -7.632 -1.764 1.00 91.38 102 PRO A C 1
ATOM 763 O O . PRO A 1 102 ? -0.551 -7.683 -2.880 1.00 91.38 102 PRO A O 1
ATOM 766 N N . LEU A 1 103 ? -2.323 -7.275 -1.596 1.00 88.94 103 LEU A N 1
ATOM 767 C CA . LEU A 1 103 ? -3.229 -7.032 -2.717 1.00 88.94 103 LEU A CA 1
ATOM 768 C C . LEU A 1 103 ? -2.782 -5.833 -3.566 1.00 88.94 103 LEU A C 1
ATOM 770 O O . LEU A 1 103 ? -2.740 -5.927 -4.798 1.00 88.94 103 LEU A O 1
ATOM 774 N N . VAL A 1 104 ? -2.423 -4.724 -2.918 1.00 87.88 104 VAL A N 1
ATOM 775 C CA . VAL A 1 104 ? -1.925 -3.517 -3.587 1.00 87.88 104 VAL A CA 1
ATOM 776 C C . VAL A 1 104 ? -0.582 -3.797 -4.254 1.00 87.88 104 VAL A C 1
ATOM 778 O O . VAL A 1 104 ? -0.440 -3.507 -5.443 1.00 87.88 104 VAL A O 1
ATOM 781 N N . LEU A 1 105 ? 0.361 -4.418 -3.535 1.00 89.25 105 LEU A N 1
ATOM 782 C CA . LEU A 1 105 ? 1.669 -4.785 -4.080 1.00 89.25 105 LEU A CA 1
ATOM 783 C C . LEU A 1 105 ? 1.520 -5.708 -5.294 1.00 89.25 105 LEU A C 1
ATOM 785 O O . LEU A 1 105 ? 2.058 -5.397 -6.347 1.00 89.25 105 LEU A O 1
ATOM 789 N N . ASN A 1 106 ? 0.696 -6.755 -5.219 1.00 89.50 106 ASN A N 1
ATOM 790 C CA . ASN A 1 106 ? 0.484 -7.715 -6.314 1.00 89.50 106 ASN A CA 1
ATOM 791 C C . ASN A 1 106 ? -0.176 -7.085 -7.534 1.00 89.50 106 ASN A C 1
ATOM 793 O O . ASN A 1 106 ? 0.141 -7.426 -8.674 1.00 89.50 106 ASN A O 1
ATOM 797 N N . THR A 1 107 ? -1.087 -6.142 -7.313 1.00 84.69 107 THR A N 1
ATOM 798 C CA . THR A 1 107 ? -1.733 -5.431 -8.417 1.00 84.69 107 THR A CA 1
ATOM 799 C C . THR A 1 107 ? -0.735 -4.556 -9.170 1.00 84.69 107 THR A C 1
ATOM 801 O O . THR A 1 107 ? -0.735 -4.518 -10.404 1.00 84.69 107 THR A O 1
ATOM 804 N N . LEU A 1 108 ? 0.136 -3.873 -8.434 1.00 82.50 108 LEU A N 1
ATOM 805 C CA . LEU A 1 108 ? 1.173 -3.026 -9.005 1.00 82.50 108 LEU A CA 1
ATOM 806 C C . LEU A 1 108 ? 2.309 -3.857 -9.625 1.00 82.50 108 LEU A C 1
ATOM 808 O O . LEU A 1 108 ? 2.696 -3.576 -10.758 1.00 82.50 108 LEU A O 1
ATOM 812 N N . ASN A 1 109 ? 2.737 -4.942 -8.974 1.00 84.31 109 ASN A N 1
ATOM 813 C CA . ASN A 1 109 ? 3.657 -5.947 -9.516 1.00 84.31 109 ASN A CA 1
ATOM 814 C C . ASN A 1 109 ? 3.158 -6.480 -10.865 1.00 84.31 109 ASN A C 1
ATOM 816 O O . ASN A 1 109 ? 3.901 -6.494 -11.843 1.00 84.31 109 ASN A O 1
ATOM 820 N N . GLY A 1 110 ? 1.870 -6.825 -10.968 1.00 81.88 110 GLY A N 1
ATOM 821 C CA . GLY A 1 110 ? 1.266 -7.273 -12.223 1.00 81.88 110 GLY A CA 1
ATOM 822 C C . GLY A 1 110 ? 1.289 -6.212 -13.331 1.00 81.88 110 GLY A C 1
ATOM 823 O O . GLY A 1 110 ? 1.482 -6.546 -14.502 1.00 81.88 110 GLY A O 1
ATOM 824 N N . LYS A 1 111 ? 1.131 -4.925 -12.994 1.00 76.94 111 LYS A N 1
ATOM 825 C CA . LYS A 1 111 ? 1.280 -3.826 -13.965 1.00 76.94 111 LYS A CA 1
ATOM 826 C C . LYS A 1 111 ? 2.729 -3.660 -14.411 1.00 76.94 111 LYS A C 1
ATOM 828 O O . LYS A 1 111 ? 2.970 -3.533 -15.609 1.00 76.94 111 LYS A O 1
ATOM 833 N N . ILE A 1 112 ? 3.673 -3.723 -13.479 1.00 77.81 112 ILE A N 1
ATOM 834 C CA . ILE A 1 112 ? 5.108 -3.617 -13.757 1.00 77.81 112 ILE A CA 1
ATOM 835 C C . ILE A 1 112 ? 5.587 -4.785 -14.623 1.00 77.81 112 ILE A C 1
ATOM 837 O O . ILE A 1 112 ? 6.282 -4.570 -15.615 1.00 77.81 112 ILE A O 1
ATOM 841 N N . ALA A 1 113 ? 5.144 -6.008 -14.329 1.00 80.31 113 ALA A N 1
ATOM 842 C CA . ALA A 1 113 ? 5.419 -7.181 -15.152 1.00 80.31 113 ALA A CA 1
ATOM 843 C C . ALA A 1 113 ? 4.899 -7.002 -16.590 1.00 80.31 113 ALA A C 1
ATOM 845 O O . ALA A 1 113 ? 5.627 -7.255 -17.550 1.00 80.31 113 ALA A O 1
ATOM 846 N N . ARG A 1 114 ? 3.671 -6.489 -16.761 1.00 78.75 114 ARG A N 1
ATOM 847 C CA . ARG A 1 114 ? 3.100 -6.195 -18.088 1.00 78.75 114 ARG A CA 1
ATOM 848 C C . ARG A 1 114 ? 3.840 -5.075 -18.820 1.00 78.75 114 ARG A C 1
ATOM 850 O O . ARG A 1 114 ? 3.997 -5.162 -20.033 1.00 78.75 114 ARG A O 1
ATOM 857 N N . ALA A 1 115 ? 4.286 -4.035 -18.117 1.00 72.94 115 ALA A N 1
ATOM 858 C CA . ALA A 1 115 ? 5.079 -2.956 -18.706 1.00 72.94 115 ALA A CA 1
ATOM 859 C C . ALA A 1 115 ? 6.434 -3.478 -19.213 1.00 72.94 115 ALA A C 1
ATOM 861 O O . ALA A 1 115 ? 6.798 -3.231 -20.361 1.00 72.94 115 ALA A O 1
ATOM 862 N N . ARG A 1 116 ? 7.123 -4.308 -18.415 1.00 72.38 116 ARG A N 1
ATOM 863 C CA . ARG A 1 116 ? 8.359 -4.994 -18.832 1.00 72.38 116 ARG A CA 1
ATOM 864 C C . ARG A 1 116 ? 8.152 -5.854 -20.078 1.00 72.38 116 ARG A C 1
ATOM 866 O O . ARG A 1 116 ? 8.942 -5.778 -21.012 1.00 72.38 116 ARG A O 1
ATOM 873 N N . GLN A 1 117 ? 7.061 -6.619 -20.134 1.00 78.12 117 GLN A N 1
ATOM 874 C CA . GLN A 1 117 ? 6.712 -7.431 -21.310 1.00 78.12 117 GLN A CA 1
ATOM 875 C C . GLN A 1 117 ? 6.472 -6.595 -22.577 1.00 78.12 117 GLN A C 1
ATOM 877 O O . GLN A 1 117 ? 6.654 -7.096 -23.682 1.00 78.12 117 GLN A O 1
ATOM 882 N N . ARG A 1 118 ? 6.077 -5.325 -22.432 1.00 78.56 118 ARG A N 1
ATOM 883 C CA . ARG A 1 118 ? 5.881 -4.380 -23.543 1.00 78.56 118 ARG A CA 1
ATOM 884 C C . ARG A 1 118 ? 7.162 -3.645 -23.951 1.00 78.56 118 ARG A C 1
ATOM 886 O O . ARG A 1 118 ? 7.098 -2.769 -24.806 1.00 78.56 118 ARG A O 1
ATOM 893 N N . GLY A 1 119 ? 8.306 -3.991 -23.360 1.00 68.06 119 GLY A N 1
ATOM 894 C CA . GLY A 1 119 ? 9.595 -3.373 -23.668 1.00 68.06 119 GLY A CA 1
ATOM 895 C C . GLY A 1 119 ? 9.858 -2.062 -22.926 1.00 68.06 119 GLY A C 1
ATOM 896 O O . GLY A 1 119 ? 10.813 -1.365 -23.257 1.00 68.06 119 GLY A O 1
ATOM 897 N N . THR A 1 120 ? 9.050 -1.708 -21.922 1.00 72.06 120 THR A N 1
ATOM 898 C CA . THR A 1 120 ? 9.381 -0.596 -21.026 1.00 72.06 120 THR A CA 1
ATOM 899 C C . THR A 1 120 ? 10.567 -0.994 -20.152 1.00 72.06 120 THR A C 1
ATOM 901 O O . THR A 1 120 ? 10.478 -1.968 -19.398 1.00 72.06 120 THR A O 1
ATOM 904 N N . ASP A 1 121 ? 11.652 -0.217 -20.198 1.00 66.75 121 ASP A N 1
ATOM 905 C CA . ASP A 1 121 ? 12.798 -0.391 -19.303 1.00 66.75 121 ASP A CA 1
ATOM 906 C C . ASP A 1 121 ? 12.484 0.138 -17.897 1.00 66.75 121 ASP A C 1
ATOM 908 O O . ASP A 1 121 ? 12.968 1.173 -17.435 1.00 66.75 121 ASP A O 1
ATOM 912 N N . VAL A 1 122 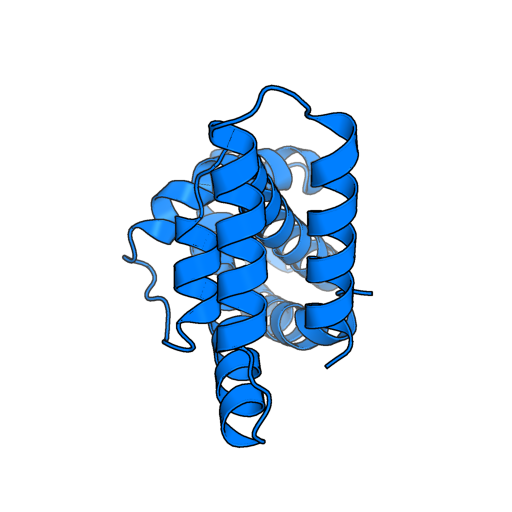? 11.618 -0.598 -17.204 1.00 63.38 122 VAL A N 1
ATOM 913 C CA . VAL A 1 122 ? 11.318 -0.345 -15.797 1.00 63.38 122 VAL A CA 1
ATOM 914 C C . VAL A 1 122 ? 12.611 -0.483 -14.984 1.00 63.38 122 VAL A C 1
ATOM 916 O O . VAL A 1 122 ? 12.821 0.292 -14.064 1.00 63.38 122 VAL A O 1
ATOM 919 N N . SER A 1 123 ? 13.510 -1.410 -15.342 1.00 58.78 123 SER A N 1
ATOM 920 C CA . SER A 1 123 ? 14.762 -1.654 -14.611 1.00 58.78 123 SER A CA 1
ATOM 921 C C . SER A 1 123 ? 15.686 -0.434 -14.596 1.00 58.78 123 SER A C 1
ATOM 923 O O . SER A 1 123 ? 16.202 -0.085 -13.540 1.00 58.78 123 SER A O 1
ATOM 925 N N . GLY A 1 124 ? 15.846 0.255 -15.727 1.00 59.81 124 GLY A N 1
ATOM 926 C CA . GLY A 1 124 ? 16.654 1.471 -15.824 1.00 59.81 124 GLY A CA 1
ATOM 927 C C . GLY A 1 124 ? 16.078 2.641 -15.027 1.00 59.81 124 GLY A C 1
ATOM 928 O O . GLY A 1 124 ? 16.821 3.362 -14.362 1.00 59.81 124 GLY A O 1
ATOM 929 N N . LEU A 1 125 ? 14.752 2.801 -15.016 1.00 61.16 125 LEU A N 1
ATOM 930 C CA . LEU A 1 125 ? 14.087 3.808 -14.181 1.00 61.16 125 LEU A CA 1
ATOM 931 C C . LEU A 1 125 ? 14.225 3.497 -12.680 1.00 61.16 125 LEU A C 1
ATOM 933 O O . LEU A 1 125 ? 14.328 4.411 -11.864 1.00 61.16 125 LEU A O 1
ATOM 937 N N . ILE A 1 126 ? 14.260 2.210 -12.322 1.00 60.41 126 ILE A N 1
ATOM 938 C CA . ILE A 1 126 ? 14.451 1.721 -10.952 1.00 60.41 126 ILE A CA 1
ATOM 939 C C . ILE A 1 126 ? 15.871 1.988 -10.460 1.00 60.41 126 ILE A C 1
ATOM 941 O O . ILE A 1 126 ? 16.025 2.549 -9.379 1.00 60.41 126 ILE A O 1
ATOM 945 N N . SER A 1 127 ? 16.893 1.628 -11.241 1.00 57.22 127 SER A N 1
ATOM 946 C CA . SER A 1 127 ? 18.293 1.891 -10.884 1.00 57.22 127 SER A CA 1
ATOM 947 C C . SER A 1 127 ? 18.529 3.382 -10.667 1.00 57.22 127 SER A C 1
ATOM 949 O O . SER A 1 127 ? 19.120 3.765 -9.666 1.00 57.22 127 SER A O 1
ATOM 951 N N . GLN A 1 128 ? 17.946 4.234 -11.515 1.00 61.94 128 GLN A N 1
ATOM 952 C CA . GLN A 1 128 ? 18.015 5.688 -11.350 1.00 61.94 128 GLN A CA 1
ATOM 953 C C . GLN A 1 128 ? 17.311 6.182 -10.079 1.00 61.94 128 GLN A C 1
ATOM 955 O O . GLN A 1 128 ? 17.784 7.128 -9.450 1.00 61.94 128 GLN A O 1
ATOM 960 N N . LEU A 1 129 ? 16.188 5.568 -9.688 1.00 57.72 129 LEU A N 1
ATOM 961 C CA . LEU A 1 129 ? 15.476 5.925 -8.459 1.00 57.72 129 LEU A CA 1
ATOM 962 C C . LEU A 1 129 ? 16.263 5.510 -7.208 1.00 57.72 129 LEU A C 1
ATOM 964 O O . LEU A 1 129 ? 16.368 6.295 -6.268 1.00 57.72 129 LEU A O 1
ATOM 968 N N . ILE A 1 130 ? 16.815 4.292 -7.220 1.00 59.22 130 ILE A N 1
ATOM 969 C CA . ILE A 1 130 ? 17.582 3.712 -6.112 1.00 59.22 130 ILE A CA 1
ATOM 970 C C . ILE A 1 130 ? 18.899 4.467 -5.933 1.00 59.22 130 ILE A C 1
ATOM 972 O O . ILE A 1 130 ? 19.167 4.938 -4.829 1.00 59.22 130 ILE A O 1
ATOM 976 N N . GLU A 1 131 ? 19.660 4.690 -7.007 1.00 63.84 131 GLU A N 1
ATOM 977 C CA . GLU A 1 131 ? 20.892 5.489 -6.977 1.00 63.84 131 GLU A CA 1
ATOM 978 C C . GLU A 1 131 ? 20.623 6.913 -6.473 1.00 63.84 131 GLU A C 1
ATOM 980 O O . GLU A 1 131 ? 21.408 7.459 -5.694 1.00 63.84 131 GLU A O 1
ATOM 985 N N . ALA A 1 132 ? 19.485 7.509 -6.856 1.00 58.88 132 ALA A N 1
ATOM 986 C CA . ALA A 1 132 ? 19.072 8.820 -6.362 1.00 58.88 132 ALA A CA 1
ATOM 987 C C . ALA A 1 132 ? 18.757 8.817 -4.855 1.00 58.88 132 ALA A C 1
ATOM 989 O O . ALA A 1 132 ? 19.023 9.814 -4.188 1.00 58.88 132 ALA A O 1
ATOM 990 N N . THR A 1 133 ? 18.222 7.724 -4.301 1.00 54.81 133 THR A N 1
ATOM 991 C CA . THR A 1 133 ? 18.005 7.576 -2.849 1.00 54.81 133 THR A CA 1
ATOM 992 C C . THR A 1 133 ? 19.264 7.200 -2.070 1.00 54.81 133 THR A C 1
ATOM 994 O O . THR A 1 133 ? 19.468 7.717 -0.976 1.00 54.81 133 THR A O 1
ATOM 997 N N . GLU A 1 134 ? 20.155 6.373 -2.616 1.00 55.88 134 GLU A N 1
ATOM 998 C CA . GLU A 1 134 ? 21.429 6.018 -1.973 1.00 55.88 134 GLU A CA 1
ATOM 999 C C . GLU A 1 134 ? 22.369 7.231 -1.888 1.00 55.88 134 GLU A C 1
ATOM 1001 O O . GLU A 1 134 ? 23.036 7.458 -0.871 1.00 55.88 134 GLU A O 1
ATOM 1006 N N . THR A 1 135 ? 22.342 8.102 -2.903 1.00 54.81 135 THR A N 1
ATOM 1007 C CA . THR A 1 135 ? 23.042 9.394 -2.849 1.00 54.81 135 THR A CA 1
ATOM 1008 C C . THR A 1 135 ? 22.454 10.366 -1.815 1.00 54.81 135 THR A C 1
ATOM 1010 O O . THR A 1 135 ? 23.204 11.210 -1.319 1.00 54.81 135 THR A O 1
ATOM 1013 N N . MET A 1 136 ? 21.187 10.215 -1.391 1.00 50.62 136 MET A N 1
ATOM 1014 C CA . MET A 1 136 ? 20.616 10.990 -0.269 1.00 50.62 136 MET A CA 1
ATOM 1015 C C . MET A 1 136 ? 21.157 10.568 1.096 1.00 50.62 136 MET A C 1
ATOM 1017 O O . MET A 1 136 ? 21.246 11.404 1.997 1.00 50.62 136 MET A O 1
ATOM 1021 N N . SER A 1 137 ? 21.499 9.289 1.276 1.00 51.69 137 SER A N 1
ATOM 1022 C CA . SER A 1 137 ? 22.119 8.802 2.515 1.00 51.69 137 SER A CA 1
ATOM 1023 C C . SER A 1 137 ? 23.594 9.196 2.639 1.00 51.69 137 SER A C 1
ATOM 1025 O O . SER A 1 137 ? 24.099 9.294 3.755 1.00 51.69 137 SER A O 1
ATOM 1027 N N . ALA A 1 138 ? 24.272 9.473 1.518 1.00 54.16 138 ALA A N 1
ATOM 1028 C CA . ALA A 1 138 ? 25.703 9.781 1.483 1.00 54.16 138 ALA A CA 1
ATOM 1029 C C . ALA A 1 138 ? 26.042 11.290 1.463 1.00 54.16 138 ALA A C 1
ATOM 1031 O O . ALA A 1 138 ? 27.146 11.664 1.855 1.00 54.16 138 ALA A O 1
ATOM 1032 N N . GLN A 1 139 ? 25.125 12.179 1.051 1.00 48.66 139 GLN A N 1
ATOM 1033 C CA . GLN A 1 139 ? 25.372 13.629 0.983 1.00 48.66 139 GLN A CA 1
ATOM 1034 C C . GLN A 1 139 ? 24.239 14.444 1.624 1.00 48.66 139 GLN A C 1
ATOM 1036 O O . GLN A 1 139 ? 23.101 14.439 1.166 1.00 48.66 139 GLN A O 1
ATOM 1041 N N . GLY A 1 140 ? 24.571 15.219 2.664 1.00 50.34 140 GLY A N 1
ATOM 1042 C CA . GLY A 1 140 ? 23.662 16.039 3.482 1.00 50.34 140 GLY A CA 1
ATOM 1043 C C . GLY A 1 140 ? 22.948 17.218 2.792 1.00 50.34 140 GLY A C 1
ATOM 1044 O O . GLY A 1 140 ? 22.628 18.201 3.456 1.00 50.34 140 GLY A O 1
ATOM 1045 N N . SER A 1 141 ? 22.657 17.155 1.491 1.00 53.53 141 SER A N 1
ATOM 1046 C CA . SER A 1 141 ? 21.945 18.197 0.735 1.00 53.53 141 SER A CA 1
ATOM 1047 C C . SER A 1 141 ? 20.522 17.754 0.371 1.00 53.53 141 SER A C 1
ATOM 1049 O O . SER A 1 141 ? 20.184 17.500 -0.783 1.00 53.53 141 SER A O 1
ATOM 1051 N N . ARG A 1 142 ? 19.659 17.705 1.394 1.00 55.84 142 ARG A N 1
ATOM 1052 C CA . ARG A 1 142 ? 18.270 17.205 1.342 1.00 55.84 142 ARG A CA 1
ATOM 1053 C C . ARG A 1 142 ? 17.326 17.918 0.354 1.00 55.84 142 ARG A C 1
ATOM 1055 O O . ARG A 1 142 ? 16.333 17.319 -0.033 1.00 55.84 142 ARG A O 1
ATOM 1062 N N . HIS A 1 143 ? 17.594 19.158 -0.065 1.00 53.84 143 HIS A N 1
ATOM 1063 C CA . HIS A 1 143 ? 16.608 19.963 -0.812 1.00 53.84 143 HIS A CA 1
ATOM 1064 C C . HIS A 1 143 ? 16.607 19.740 -2.340 1.00 53.84 143 HIS A C 1
ATOM 1066 O O . HIS A 1 143 ? 15.553 19.793 -2.964 1.00 53.84 143 HIS A O 1
ATOM 1072 N N . GLY A 1 144 ? 17.759 19.454 -2.959 1.00 56.22 144 GLY A N 1
ATOM 1073 C CA . GLY A 1 144 ? 17.849 19.266 -4.419 1.00 56.22 144 GLY A CA 1
ATOM 1074 C C . GLY A 1 144 ? 17.510 17.848 -4.890 1.00 56.22 144 GLY A C 1
ATOM 1075 O O . GLY A 1 144 ? 16.984 17.654 -5.984 1.00 56.22 144 GLY A O 1
ATOM 1076 N N . GLN A 1 145 ? 17.783 16.841 -4.058 1.00 55.38 145 GLN A N 1
ATOM 1077 C CA . GLN A 1 145 ? 17.606 15.431 -4.424 1.00 55.38 145 GLN A CA 1
ATOM 1078 C C . GLN A 1 145 ? 16.169 14.930 -4.217 1.00 55.38 145 GLN A C 1
ATOM 1080 O O . GLN A 1 145 ? 15.692 14.122 -5.012 1.00 55.38 145 GLN A O 1
ATOM 1085 N N . GLN A 1 146 ? 15.429 15.490 -3.250 1.00 54.59 146 GLN A N 1
ATOM 1086 C CA . GLN A 1 146 ? 13.995 15.210 -3.077 1.00 54.59 146 GLN A CA 1
ATOM 1087 C C . GLN A 1 146 ? 13.178 15.581 -4.320 1.00 54.59 146 GLN A C 1
ATOM 1089 O O . GLN A 1 146 ? 12.277 14.841 -4.709 1.00 54.59 146 GLN A O 1
ATOM 1094 N N . HIS A 1 147 ? 13.532 16.685 -4.986 1.00 55.44 147 HIS A N 1
ATOM 1095 C CA . HIS A 1 147 ? 12.872 17.093 -6.222 1.00 55.44 147 HIS A CA 1
ATOM 1096 C C . HIS A 1 147 ? 13.151 16.109 -7.368 1.00 55.44 147 HIS A C 1
ATOM 1098 O O . HIS A 1 147 ? 12.240 15.759 -8.106 1.00 55.44 147 HIS A O 1
ATOM 1104 N N . ARG A 1 148 ? 14.377 15.573 -7.474 1.00 60.78 148 ARG A N 1
ATOM 1105 C CA . ARG A 1 148 ? 14.723 14.583 -8.511 1.00 60.78 148 ARG A CA 1
ATOM 1106 C C . ARG A 1 148 ? 13.994 13.256 -8.316 1.00 60.78 148 ARG A C 1
ATOM 1108 O O . ARG A 1 148 ? 13.514 12.700 -9.295 1.00 60.78 148 ARG A O 1
ATOM 1115 N N . ILE A 1 149 ? 13.860 12.776 -7.080 1.00 58.53 149 ILE A N 1
ATOM 1116 C CA . ILE A 1 149 ? 13.100 11.548 -6.794 1.00 58.53 149 ILE A CA 1
ATOM 1117 C C . ILE A 1 149 ? 11.616 11.747 -7.078 1.00 58.53 149 ILE A C 1
ATOM 1119 O O . ILE A 1 149 ? 11.004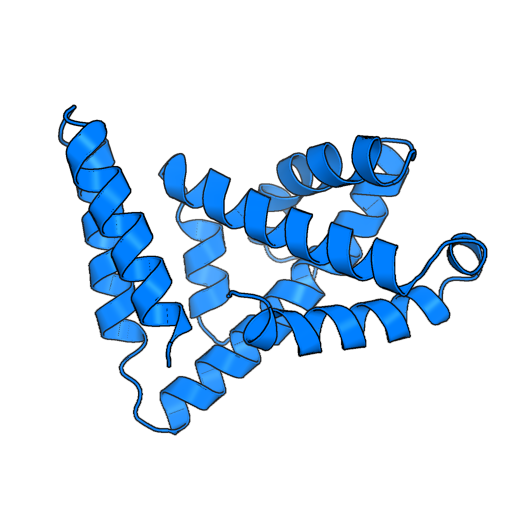 10.872 -7.684 1.00 58.53 149 ILE A O 1
ATOM 1123 N N . ALA A 1 150 ? 11.049 12.900 -6.714 1.00 56.16 150 ALA A N 1
ATOM 1124 C CA . ALA A 1 150 ? 9.673 13.229 -7.071 1.00 56.16 150 ALA A CA 1
ATOM 1125 C C . ALA A 1 150 ? 9.473 13.211 -8.598 1.00 56.16 150 ALA A C 1
ATOM 1127 O O . ALA A 1 150 ? 8.548 12.566 -9.080 1.00 56.16 150 ALA A O 1
ATOM 1128 N N . THR A 1 151 ? 10.388 13.810 -9.366 1.00 62.81 151 THR A N 1
ATOM 1129 C CA . THR A 1 151 ? 10.330 13.819 -10.838 1.00 62.81 151 THR A CA 1
ATOM 1130 C C . THR A 1 151 ? 10.531 12.433 -11.461 1.00 62.81 151 THR A C 1
ATOM 1132 O O . THR A 1 151 ? 9.875 12.095 -12.445 1.00 62.81 151 THR A O 1
ATOM 1135 N N . LEU A 1 152 ? 11.423 11.602 -10.914 1.00 58.34 152 LEU A N 1
ATOM 1136 C CA . LEU A 1 152 ? 11.642 10.244 -11.421 1.00 58.34 152 LEU A CA 1
ATOM 1137 C C . LEU A 1 152 ? 10.462 9.321 -11.100 1.00 58.34 152 LEU A C 1
ATOM 1139 O O . LEU A 1 152 ? 10.058 8.539 -11.961 1.00 58.34 152 LEU A O 1
ATOM 1143 N N . LEU A 1 153 ? 9.864 9.467 -9.912 1.00 55.12 153 LEU A N 1
ATOM 1144 C CA . LEU A 1 153 ? 8.578 8.854 -9.601 1.00 55.12 153 LEU A CA 1
ATOM 1145 C C . LEU A 1 153 ? 7.540 9.328 -10.619 1.00 55.12 153 LEU A C 1
ATOM 1147 O O . LEU A 1 153 ? 6.939 8.500 -11.280 1.00 55.12 153 LEU A O 1
ATOM 1151 N N . GLU A 1 154 ? 7.383 10.629 -10.857 1.00 55.19 154 GLU A N 1
ATOM 1152 C CA . GLU A 1 154 ? 6.426 11.129 -11.854 1.00 55.19 154 GLU A CA 1
ATOM 1153 C C . GLU A 1 154 ? 6.633 10.558 -13.266 1.00 55.19 154 GLU A C 1
ATOM 1155 O O . GLU A 1 154 ? 5.650 10.301 -13.961 1.00 55.19 154 GLU A O 1
ATOM 1160 N N . ASN A 1 155 ? 7.875 10.322 -13.694 1.00 52.91 155 ASN A N 1
ATOM 1161 C CA . ASN A 1 155 ? 8.169 9.752 -15.011 1.00 52.91 155 ASN A CA 1
ATOM 1162 C C . ASN A 1 155 ? 7.889 8.245 -15.093 1.00 52.91 155 ASN A C 1
ATOM 1164 O O . ASN A 1 155 ? 7.354 7.794 -16.102 1.00 52.91 155 ASN A O 1
ATOM 1168 N N . LEU A 1 156 ? 8.159 7.481 -14.030 1.00 51.25 156 LEU A N 1
ATOM 1169 C CA . LEU A 1 156 ? 7.756 6.070 -13.911 1.00 51.25 156 LEU A CA 1
ATOM 1170 C C . LEU A 1 156 ? 6.238 5.876 -13.978 1.00 51.25 156 LEU A C 1
ATOM 1172 O O . LEU A 1 156 ? 5.764 4.808 -14.348 1.00 51.25 156 LEU A O 1
ATOM 1176 N N . LEU A 1 157 ? 5.480 6.908 -13.612 1.00 50.25 157 LEU A N 1
ATOM 1177 C CA . LEU A 1 157 ? 4.025 6.866 -13.483 1.00 50.25 157 LEU A CA 1
ATOM 1178 C C . LEU A 1 157 ? 3.284 7.370 -14.731 1.00 50.25 157 LEU A C 1
ATOM 1180 O O . LEU A 1 157 ? 2.055 7.316 -14.768 1.00 50.25 157 LEU A O 1
ATOM 1184 N N . LYS A 1 158 ? 4.017 7.871 -15.734 1.00 46.81 158 LYS A N 1
ATOM 1185 C CA . LYS A 1 158 ? 3.486 8.297 -17.040 1.00 46.81 158 LYS A CA 1
ATOM 1186 C C . LYS A 1 158 ? 3.580 7.209 -18.122 1.00 46.81 158 LYS A C 1
ATOM 1188 O O . LYS A 1 158 ? 3.068 7.437 -19.216 1.00 46.81 158 LYS A O 1
ATOM 1193 N N . VAL A 1 159 ? 4.216 6.069 -17.829 1.00 43.22 159 VAL A N 1
ATOM 1194 C CA . VAL A 1 159 ? 4.329 4.893 -18.718 1.00 43.22 159 VAL A CA 1
ATOM 1195 C C . VAL A 1 159 ? 3.260 3.857 -18.378 1.00 43.22 159 VAL A C 1
ATOM 1197 O O . VAL A 1 159 ? 2.697 3.261 -19.324 1.00 43.22 159 VAL A O 1
#

Secondary structure (DSSP, 8-state):
--HHHHHHHHHHHHHHHHT-TTTTTS-HHHHHHHHHHHHHHHHHHHHHTT--HHHHHHHH-S---TT-HHHHHHHHHHHHHHHHHHT--HHHHHHHHHHHHHHHHHHHHHHHHHHHHTT--HHHHHHHHHHHHHHHHHS--HHHHHHHHHHHHHHHT--

Foldseek 3Di:
DCCVLCVVLLVVQLVVLCVVPVCVVDPSSQLSVLLLVQLVVLCVVCLLVLNNVLVCLLLVLDQDDLPHVSLVSSLVSSLVSNCVSVVHDSVVSSVSSSVSNRSSSNSSSPVNNVCVVVVNPSVVLVVVLSVLSVVVVVDVPPPPSVVVNVVSVVVSSVD